Protein AF-A0A1H8R488-F1 (afdb_monomer)

Sequence (70 aa):
MAKEVKKITGDWTKSISEMKLNEVVEFPISAYDGIMSTIRYRVRRRFGIIIKREGELDYKKGVFRAKRIS

Solvent-accessible surface area (backbone atoms only — not comparable to full-atom values): 4072 Å² total; per-residue (Å²): 132,85,77,83,60,52,74,48,89,63,63,60,65,61,55,60,70,68,55,50,80,73,38,56,34,31,32,46,47,92,45,42,68,55,42,73,45,63,39,44,53,49,39,31,73,75,70,62,34,38,71,43,78,46,84,70,76,37,72,90,79,42,29,32,35,37,28,28,79,72

Mean predicted aligned error: 4.11 Å

Foldseek 3Di:
DDDPAAEDEDPLLVVQLPADAFHKHKYALVCVVVCVPVSQVVSCVPRVWHKDWDDDQPPVVRITMITIHD

Structure (mmCIF, N/CA/C/O backbone):
data_AF-A0A1H8R488-F1
#
_entry.id   AF-A0A1H8R488-F1
#
loop_
_atom_site.group_PDB
_atom_site.id
_atom_site.type_symbol
_atom_site.label_atom_id
_atom_site.label_alt_id
_atom_site.label_comp_id
_atom_site.label_asym_id
_atom_site.label_entity_id
_atom_site.label_seq_id
_atom_site.pdbx_PDB_ins_code
_atom_site.Cartn_x
_atom_site.Cartn_y
_atom_site.Cartn_z
_atom_site.occupancy
_atom_site.B_iso_or_equiv
_atom_site.auth_seq_id
_atom_site.auth_comp_id
_atom_site.auth_asym_id
_atom_site.auth_atom_id
_atom_site.pdbx_PDB_model_num
ATOM 1 N N . MET A 1 1 ? -9.262 17.571 -14.929 1.00 36.50 1 MET A N 1
ATOM 2 C CA . MET A 1 1 ? -8.313 17.956 -13.861 1.00 36.50 1 MET A CA 1
ATOM 3 C C . MET A 1 1 ? -7.574 16.701 -13.428 1.00 36.50 1 MET A C 1
ATOM 5 O O . MET A 1 1 ? -8.208 15.801 -12.889 1.00 36.50 1 MET A O 1
ATOM 9 N N . ALA A 1 2 ? -6.292 16.566 -13.769 1.00 45.44 2 ALA A N 1
ATOM 10 C CA . ALA A 1 2 ? -5.509 15.403 -13.359 1.00 45.44 2 ALA A CA 1
ATOM 11 C C . ALA A 1 2 ? -5.330 15.465 -11.836 1.00 45.44 2 ALA A C 1
ATOM 13 O O . ALA A 1 2 ? -4.707 16.395 -11.334 1.00 45.44 2 ALA A O 1
ATOM 14 N N . LYS A 1 3 ? -5.929 14.525 -11.093 1.00 57.16 3 LYS A N 1
ATOM 15 C CA . LYS A 1 3 ? -5.616 14.355 -9.670 1.00 57.16 3 LYS A CA 1
ATOM 16 C C . LYS A 1 3 ? -4.134 14.004 -9.586 1.00 57.16 3 LYS A C 1
ATOM 18 O O . LYS A 1 3 ? -3.744 12.946 -10.075 1.00 57.16 3 LYS A O 1
ATOM 23 N N . GLU A 1 4 ? -3.324 14.890 -9.016 1.00 65.75 4 GLU A N 1
ATOM 24 C CA . GLU A 1 4 ? -1.934 14.581 -8.695 1.00 65.75 4 GLU A CA 1
ATOM 25 C C . GLU A 1 4 ? -1.922 13.390 -7.737 1.00 65.75 4 GLU A C 1
ATOM 27 O O . GLU A 1 4 ? -2.458 13.446 -6.629 1.00 65.75 4 GLU A O 1
ATOM 32 N N . VAL A 1 5 ? -1.377 12.270 -8.204 1.00 77.69 5 VAL A N 1
ATOM 33 C CA . VAL A 1 5 ? -1.260 11.058 -7.400 1.00 77.69 5 VAL A CA 1
ATOM 34 C C . VAL A 1 5 ? 0.027 11.177 -6.596 1.00 77.69 5 VAL A C 1
ATOM 36 O O . VAL A 1 5 ? 1.114 11.274 -7.164 1.00 77.69 5 VAL A O 1
ATOM 39 N N . LYS A 1 6 ? -0.086 11.203 -5.266 1.00 84.19 6 LYS A N 1
ATOM 40 C CA . LYS A 1 6 ? 1.068 11.363 -4.376 1.00 84.19 6 L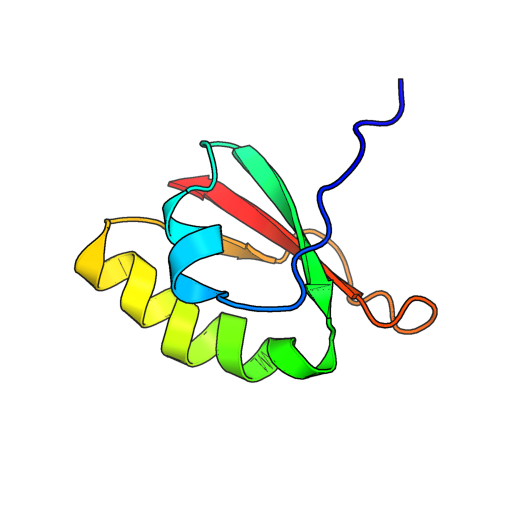YS A CA 1
ATOM 41 C C . LYS A 1 6 ? 1.999 10.156 -4.507 1.00 84.19 6 LYS A C 1
ATOM 43 O O . LYS A 1 6 ? 1.574 9.024 -4.276 1.00 84.19 6 LYS A O 1
ATOM 48 N N . LYS A 1 7 ? 3.271 10.399 -4.836 1.00 87.12 7 LYS A N 1
ATOM 49 C CA . LYS A 1 7 ? 4.316 9.368 -4.878 1.00 87.12 7 LYS A CA 1
ATOM 50 C C . LYS A 1 7 ? 4.977 9.224 -3.505 1.00 87.12 7 LYS A C 1
ATOM 52 O O . LYS A 1 7 ? 5.463 10.203 -2.946 1.00 87.12 7 LYS A O 1
ATOM 57 N N . ILE A 1 8 ? 5.003 8.008 -2.969 1.00 86.38 8 ILE A N 1
ATOM 58 C CA . ILE A 1 8 ? 5.582 7.663 -1.667 1.00 86.38 8 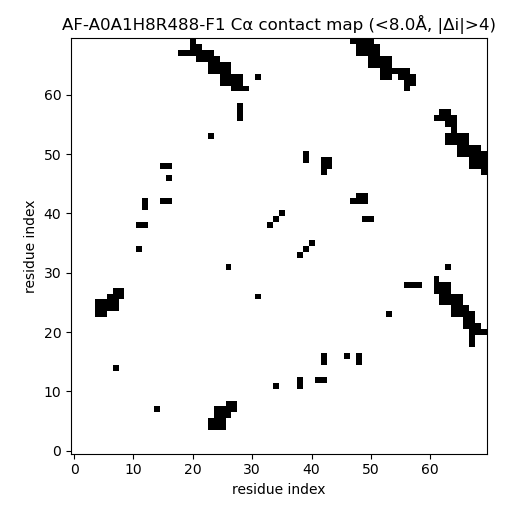ILE A CA 1
ATOM 59 C C . ILE A 1 8 ? 6.764 6.724 -1.896 1.00 86.38 8 ILE A C 1
ATOM 61 O O . ILE A 1 8 ? 6.607 5.631 -2.436 1.00 86.38 8 ILE A O 1
ATOM 65 N N . THR A 1 9 ? 7.953 7.131 -1.460 1.00 84.81 9 THR A N 1
ATOM 66 C CA . THR A 1 9 ? 9.202 6.381 -1.668 1.00 84.81 9 THR A CA 1
ATOM 67 C C . THR A 1 9 ? 9.775 5.768 -0.388 1.00 84.81 9 THR A C 1
ATOM 69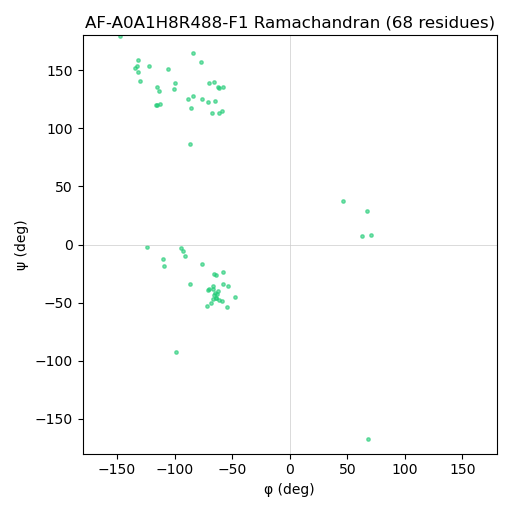 O O . THR A 1 9 ? 10.599 4.866 -0.488 1.00 84.81 9 THR A O 1
ATOM 72 N N . GLY A 1 10 ? 9.288 6.154 0.796 1.00 85.81 10 GLY A N 1
ATOM 73 C CA . GLY A 1 10 ? 9.750 5.660 2.101 1.00 85.81 10 GLY A CA 1
ATOM 74 C C . GLY A 1 10 ? 8.631 5.610 3.144 1.00 85.81 10 GLY A C 1
ATOM 75 O O . GLY A 1 10 ? 7.486 5.928 2.830 1.00 85.81 10 GLY A O 1
ATOM 76 N N . ASP A 1 11 ? 8.954 5.161 4.361 1.00 89.56 11 ASP A N 1
ATOM 77 C CA . ASP A 1 11 ? 8.036 5.077 5.513 1.00 89.56 11 ASP A CA 1
ATOM 78 C C . ASP A 1 11 ? 6.661 4.459 5.211 1.00 89.56 11 ASP A C 1
ATOM 80 O O . ASP A 1 11 ? 5.633 4.851 5.767 1.00 89.56 11 ASP A O 1
ATOM 84 N N . TRP A 1 12 ? 6.636 3.435 4.351 1.00 91.06 12 TRP A N 1
ATOM 85 C CA . TRP A 1 12 ? 5.409 2.930 3.726 1.00 91.06 12 TRP A CA 1
ATOM 86 C C . TRP A 1 12 ? 4.307 2.563 4.727 1.00 91.06 12 TRP A C 1
ATOM 88 O O . TRP A 1 12 ? 3.135 2.805 4.463 1.00 91.06 12 TRP A O 1
ATOM 98 N N . THR A 1 13 ? 4.654 2.027 5.905 1.00 89.62 13 THR A N 1
ATOM 99 C CA . THR A 1 13 ? 3.650 1.717 6.942 1.00 89.62 13 THR A CA 1
ATOM 100 C C . THR A 1 13 ? 2.955 2.979 7.453 1.00 89.62 13 THR A C 1
ATOM 102 O O . THR A 1 13 ? 1.729 2.991 7.552 1.00 89.62 13 THR A O 1
ATOM 105 N N . LYS A 1 14 ? 3.722 4.035 7.757 1.00 91.94 14 LYS A N 1
ATOM 106 C CA . LYS A 1 14 ? 3.183 5.309 8.239 1.00 91.94 14 LYS A CA 1
ATOM 107 C C . LYS A 1 14 ? 2.373 5.983 7.136 1.00 91.94 14 LYS A C 1
ATOM 109 O O . LYS A 1 14 ? 1.221 6.337 7.360 1.00 91.94 14 LYS A O 1
ATOM 114 N N . SER A 1 15 ? 2.913 6.050 5.921 1.00 91.81 15 SER A N 1
ATOM 115 C CA . SER A 1 15 ? 2.205 6.681 4.807 1.00 91.81 15 SER A CA 1
ATOM 116 C C . SER A 1 15 ? 0.894 5.973 4.461 1.00 91.81 15 SER A C 1
ATOM 118 O O . SER A 1 15 ? -0.101 6.646 4.224 1.00 91.81 15 SER A O 1
ATOM 120 N N . ILE A 1 16 ? 0.851 4.632 4.487 1.00 92.19 16 ILE A N 1
ATOM 121 C CA . ILE A 1 16 ? -0.402 3.886 4.277 1.00 92.19 16 ILE A CA 1
ATOM 122 C C . ILE A 1 16 ? -1.384 4.126 5.430 1.00 92.19 16 ILE A C 1
ATOM 124 O O . ILE A 1 16 ? -2.586 4.215 5.190 1.00 92.19 16 ILE A O 1
ATOM 128 N N . SER A 1 17 ? -0.896 4.256 6.670 1.00 90.50 17 SER A N 1
ATOM 129 C CA . SER A 1 17 ? -1.767 4.527 7.820 1.00 90.50 17 SER A CA 1
ATOM 130 C C . SER A 1 17 ? -2.455 5.897 7.767 1.00 90.50 17 SER A C 1
ATOM 132 O O . SER A 1 17 ? -3.543 6.061 8.310 1.00 90.50 17 SER A O 1
ATOM 134 N N . GLU A 1 18 ? -1.850 6.854 7.063 1.00 92.31 18 GLU A N 1
ATOM 135 C CA . GLU A 1 18 ? -2.360 8.218 6.889 1.00 92.31 18 GLU A CA 1
ATOM 136 C C . GLU A 1 18 ? -3.213 8.388 5.617 1.00 92.31 18 GLU A C 1
ATOM 138 O O . GLU A 1 18 ? -3.806 9.450 5.422 1.00 92.31 18 GLU A O 1
ATOM 143 N N . MET A 1 19 ? -3.312 7.363 4.757 1.00 92.56 19 MET A N 1
ATOM 144 C CA . MET A 1 19 ? -4.133 7.426 3.542 1.00 92.56 19 MET A CA 1
ATOM 145 C C . MET A 1 19 ? -5.603 7.651 3.887 1.00 92.56 19 MET A C 1
ATOM 147 O O . MET A 1 19 ? -6.165 6.946 4.724 1.00 92.56 19 MET A O 1
ATOM 151 N N . LYS A 1 20 ? -6.276 8.559 3.187 1.00 92.38 20 LYS A N 1
ATOM 152 C CA . LYS A 1 20 ? -7.724 8.768 3.281 1.00 92.38 20 LYS A CA 1
ATOM 153 C C . LYS A 1 20 ? -8.484 7.686 2.518 1.00 92.38 20 LYS A C 1
ATOM 155 O O . LYS A 1 20 ? -7.964 7.047 1.604 1.00 92.38 20 LYS A O 1
ATOM 160 N N . LEU A 1 21 ? -9.745 7.466 2.886 1.00 92.56 21 LEU A N 1
ATOM 161 C CA . LEU A 1 21 ? -10.613 6.537 2.163 1.00 92.56 21 LEU A CA 1
ATOM 162 C C . LEU A 1 21 ? -10.721 6.956 0.687 1.00 92.56 21 LEU A C 1
ATOM 164 O O . LEU A 1 21 ? -10.903 8.136 0.392 1.00 92.56 21 LEU A O 1
ATOM 168 N N . ASN A 1 22 ? -10.614 5.992 -0.232 1.00 91.38 22 ASN A N 1
ATOM 169 C CA . ASN A 1 22 ? -10.565 6.200 -1.683 1.00 91.38 22 ASN A CA 1
ATOM 170 C C . ASN A 1 22 ? -9.363 7.003 -2.209 1.00 91.38 22 ASN A C 1
ATOM 172 O O . ASN A 1 22 ? -9.324 7.294 -3.408 1.00 91.38 22 ASN A O 1
ATOM 176 N N . GLU A 1 23 ? -8.382 7.332 -1.366 1.00 92.81 23 GLU A N 1
ATOM 177 C CA . GLU A 1 23 ? -7.132 7.938 -1.816 1.00 92.81 23 GLU A CA 1
ATOM 178 C C . GLU A 1 23 ? -6.299 6.922 -2.593 1.00 92.81 23 GLU A C 1
ATOM 180 O O . GLU A 1 23 ? -6.206 5.749 -2.217 1.00 92.81 23 GLU A O 1
ATOM 185 N N . VAL A 1 24 ? -5.699 7.406 -3.678 1.00 92.94 24 VAL A N 1
ATOM 186 C CA . VAL A 1 24 ? -4.802 6.661 -4.554 1.00 92.94 24 VAL A CA 1
ATOM 187 C C . VAL A 1 24 ? -3.422 7.271 -4.413 1.00 92.94 24 VAL A C 1
ATOM 189 O O . VAL A 1 24 ? -3.271 8.489 -4.499 1.00 92.94 24 VAL A O 1
ATOM 192 N N . VAL A 1 25 ? -2.424 6.421 -4.216 1.00 92.88 25 VAL A N 1
ATOM 193 C CA . VAL A 1 25 ? -1.021 6.818 -4.099 1.00 92.88 25 VAL A CA 1
ATOM 194 C C . VAL A 1 25 ? -0.152 5.932 -4.985 1.00 92.88 25 VAL A C 1
ATOM 196 O O . VAL A 1 25 ? -0.507 4.786 -5.278 1.00 92.88 25 VAL A O 1
ATOM 199 N N . GLU A 1 26 ? 0.987 6.466 -5.411 1.00 94.50 26 GLU A N 1
ATOM 200 C CA . GLU A 1 26 ? 1.995 5.755 -6.193 1.00 94.50 26 GLU A CA 1
ATOM 201 C C . GLU A 1 26 ? 3.152 5.313 -5.300 1.00 94.50 26 GLU A C 1
ATOM 203 O O . GLU A 1 26 ? 3.696 6.093 -4.522 1.00 94.50 26 GLU A O 1
ATOM 208 N N . PHE A 1 27 ? 3.564 4.064 -5.456 1.00 93.69 27 PHE A N 1
ATOM 209 C CA . PHE A 1 27 ? 4.703 3.465 -4.771 1.00 93.69 27 PHE A CA 1
ATOM 210 C C . PHE A 1 27 ? 5.713 2.943 -5.796 1.00 93.69 27 PHE A C 1
ATOM 212 O O . PHE A 1 27 ? 5.321 2.602 -6.913 1.00 93.69 27 PHE A O 1
ATOM 219 N N . PRO A 1 28 ? 7.008 2.844 -5.457 1.00 94.00 28 PRO A N 1
ATOM 220 C CA . PRO A 1 28 ? 7.995 2.227 -6.334 1.00 94.00 28 PRO A CA 1
ATOM 221 C C . PRO A 1 28 ? 7.723 0.725 -6.505 1.00 94.00 28 PRO A C 1
ATOM 223 O O . PRO A 1 28 ? 7.408 0.031 -5.539 1.00 94.00 28 PRO A O 1
ATOM 226 N N . ILE A 1 29 ? 7.893 0.203 -7.725 1.00 93.25 29 ILE A N 1
ATOM 227 C CA . ILE A 1 29 ? 7.728 -1.233 -8.027 1.00 93.25 29 ILE A CA 1
ATOM 228 C C . ILE A 1 29 ? 8.664 -2.102 -7.184 1.00 93.25 29 ILE A C 1
ATOM 230 O O . ILE A 1 29 ? 8.259 -3.176 -6.755 1.00 93.25 29 ILE A O 1
ATOM 234 N N . SER A 1 30 ? 9.871 -1.626 -6.870 1.00 91.69 30 SER A N 1
ATOM 235 C CA . SER A 1 30 ? 10.818 -2.349 -6.006 1.00 91.69 30 SER A CA 1
ATOM 236 C C . SER A 1 30 ? 10.263 -2.659 -4.611 1.00 91.69 30 SER A C 1
ATOM 238 O O . SER A 1 30 ? 10.711 -3.598 -3.963 1.00 91.69 30 SER A O 1
ATOM 240 N N . ALA A 1 31 ? 9.272 -1.894 -4.150 1.00 90.81 31 ALA A N 1
ATOM 241 C CA . ALA A 1 31 ? 8.611 -2.087 -2.866 1.00 90.81 31 ALA A CA 1
ATOM 242 C C . ALA A 1 31 ? 7.337 -2.937 -2.958 1.00 90.81 31 ALA A C 1
ATOM 244 O O . ALA A 1 31 ? 6.702 -3.183 -1.931 1.00 90.81 31 ALA A O 1
ATOM 245 N N . TYR A 1 32 ? 6.931 -3.354 -4.161 1.00 92.81 32 TYR A N 1
ATOM 246 C CA . TYR A 1 32 ? 5.638 -3.985 -4.414 1.00 92.81 32 TYR A CA 1
ATOM 247 C C . TYR A 1 32 ? 5.396 -5.200 -3.519 1.00 92.81 32 TYR A C 1
ATOM 249 O O . TYR A 1 32 ? 4.405 -5.224 -2.785 1.00 92.81 32 TYR A O 1
ATOM 257 N N . ASP A 1 33 ? 6.322 -6.159 -3.517 1.00 92.56 33 ASP A N 1
ATOM 258 C CA . ASP A 1 33 ? 6.168 -7.396 -2.754 1.00 92.56 33 ASP A CA 1
ATOM 259 C C . ASP A 1 33 ? 6.110 -7.121 -1.251 1.00 92.56 33 ASP A C 1
ATOM 261 O O . ASP A 1 33 ? 5.239 -7.647 -0.556 1.00 92.56 33 ASP A O 1
ATOM 265 N N . GLY A 1 34 ? 6.961 -6.227 -0.739 1.00 93.25 34 GLY A N 1
ATOM 266 C CA . GLY A 1 34 ? 6.965 -5.839 0.674 1.00 93.25 34 GLY A CA 1
ATOM 267 C C . GLY A 1 34 ? 5.687 -5.110 1.100 1.00 93.25 34 GLY A C 1
ATOM 268 O O . GLY A 1 34 ? 5.126 -5.394 2.167 1.00 93.25 34 GLY A O 1
ATOM 269 N N . ILE A 1 35 ? 5.193 -4.202 0.251 1.00 93.25 35 ILE A N 1
ATOM 270 C CA . ILE A 1 35 ? 3.970 -3.438 0.502 1.00 93.25 35 ILE A CA 1
ATOM 271 C C . ILE A 1 35 ? 2.746 -4.351 0.450 1.00 93.25 35 ILE A C 1
ATOM 273 O O . ILE A 1 35 ? 1.948 -4.338 1.385 1.00 93.25 35 ILE A O 1
ATOM 277 N N . MET A 1 36 ? 2.600 -5.163 -0.600 1.00 93.00 36 MET A N 1
ATOM 278 C CA . MET A 1 36 ? 1.414 -5.997 -0.824 1.00 93.00 36 MET A CA 1
ATOM 279 C C . MET A 1 36 ? 1.344 -7.241 0.065 1.00 93.00 36 MET A C 1
ATOM 281 O O . MET A 1 36 ? 0.250 -7.789 0.226 1.00 93.00 36 MET A O 1
ATOM 285 N N . SER A 1 37 ? 2.458 -7.646 0.682 1.00 92.50 37 SER A N 1
ATOM 286 C CA . SER A 1 37 ? 2.503 -8.724 1.675 1.00 92.50 37 SER A CA 1
ATOM 287 C C . SER A 1 37 ? 2.509 -8.179 3.114 1.00 92.50 37 SER A C 1
ATOM 289 O O . SER A 1 37 ? 1.460 -7.928 3.716 1.00 92.50 37 SER A O 1
ATOM 291 N N . THR A 1 38 ? 3.700 -7.978 3.672 1.00 93.50 38 THR A N 1
ATOM 292 C CA . THR A 1 38 ? 3.960 -7.751 5.093 1.00 93.50 38 THR A CA 1
ATOM 293 C C . THR A 1 38 ? 3.330 -6.459 5.580 1.00 93.50 38 THR A C 1
ATOM 295 O O . THR A 1 38 ? 2.686 -6.436 6.632 1.00 93.50 38 THR A O 1
ATOM 298 N N . ILE A 1 39 ? 3.498 -5.373 4.824 1.00 93.31 39 ILE A N 1
ATOM 299 C CA . ILE A 1 39 ? 3.021 -4.062 5.256 1.00 93.31 39 ILE A CA 1
ATOM 300 C C . ILE A 1 39 ? 1.510 -4.029 5.187 1.00 93.31 39 ILE A C 1
ATOM 302 O O . ILE A 1 39 ? 0.903 -3.785 6.221 1.00 93.31 39 ILE A O 1
ATOM 306 N N . ARG A 1 40 ? 0.895 -4.379 4.051 1.00 93.56 40 ARG A N 1
ATOM 307 C CA . ARG A 1 40 ? -0.566 -4.469 3.900 1.00 93.56 40 ARG A CA 1
ATOM 308 C C . ARG A 1 40 ? -1.217 -5.248 5.04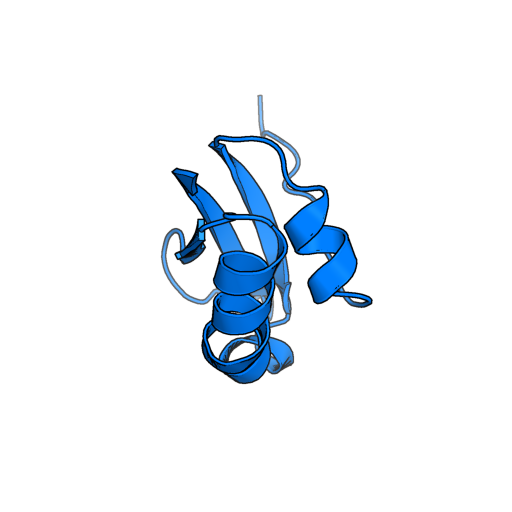0 1.00 93.56 40 ARG A C 1
ATOM 310 O O . ARG A 1 40 ? -2.205 -4.787 5.609 1.00 93.56 40 ARG A O 1
ATOM 317 N N . TYR A 1 41 ? -0.649 -6.393 5.414 1.00 93.81 41 TYR A N 1
ATOM 318 C CA . TYR A 1 41 ? -1.147 -7.172 6.544 1.00 93.81 41 TYR A CA 1
ATOM 319 C C . TYR A 1 41 ? -0.974 -6.452 7.893 1.00 93.81 41 TYR A C 1
ATOM 321 O O . TYR A 1 41 ? -1.897 -6.428 8.711 1.00 93.81 41 TYR A O 1
ATOM 329 N N . ARG A 1 42 ? 0.184 -5.824 8.126 1.00 93.44 42 ARG A N 1
ATOM 330 C CA . ARG A 1 42 ? 0.467 -5.040 9.336 1.00 93.44 42 ARG A CA 1
ATOM 331 C C . ARG A 1 42 ? -0.487 -3.854 9.489 1.00 93.44 42 ARG A C 1
ATOM 333 O O . ARG A 1 42 ? -1.037 -3.689 10.576 1.00 93.44 42 ARG A O 1
ATOM 340 N N . VAL A 1 43 ? -0.703 -3.058 8.436 1.00 93.81 43 VAL A N 1
ATOM 341 C CA . VAL A 1 43 ? -1.608 -1.892 8.491 1.00 93.81 43 VAL A CA 1
ATOM 342 C C . VAL A 1 43 ? -3.058 -2.326 8.683 1.00 93.81 43 VAL A C 1
ATOM 344 O O . VAL A 1 43 ? -3.758 -1.730 9.498 1.00 93.81 43 VAL A O 1
ATOM 347 N N . ARG A 1 44 ? -3.474 -3.429 8.045 1.00 94.31 44 ARG A N 1
ATOM 348 C CA . ARG A 1 44 ? -4.794 -4.029 8.271 1.00 94.31 44 ARG A CA 1
ATOM 349 C C . ARG A 1 44 ? -5.001 -4.422 9.731 1.00 94.31 44 ARG A C 1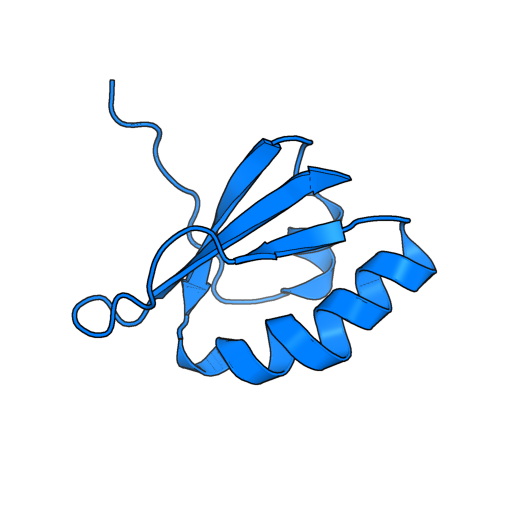
ATOM 351 O O . ARG A 1 44 ? -6.029 -4.079 10.299 1.00 94.31 44 ARG A O 1
ATOM 358 N N . ARG A 1 45 ? -4.041 -5.121 10.348 1.00 94.69 45 ARG A N 1
ATOM 359 C CA . ARG A 1 45 ? -4.170 -5.558 11.750 1.00 94.69 45 ARG A CA 1
ATOM 360 C C . ARG A 1 45 ? -4.097 -4.415 12.761 1.00 94.69 45 ARG A C 1
ATOM 362 O O . ARG A 1 45 ? -4.798 -4.474 13.759 1.00 94.69 45 ARG A O 1
ATOM 369 N N . ARG A 1 46 ? -3.233 -3.419 12.542 1.00 94.19 46 ARG A N 1
ATOM 370 C CA . ARG A 1 46 ? -2.998 -2.343 13.523 1.00 94.19 46 ARG A CA 1
ATOM 371 C C . ARG A 1 46 ? -3.971 -1.174 13.408 1.00 94.19 46 ARG A C 1
ATOM 373 O O . ARG A 1 46 ? -4.291 -0.576 14.424 1.00 94.19 46 ARG A O 1
ATOM 380 N N . PHE A 1 47 ? -4.409 -0.844 12.195 1.00 93.00 47 PHE A N 1
ATOM 381 C CA . PHE A 1 47 ? -5.187 0.370 11.927 1.00 93.00 47 PHE A CA 1
ATOM 382 C C . PHE A 1 47 ? -6.533 0.087 11.246 1.00 93.00 47 PHE A C 1
ATOM 384 O O . PHE A 1 47 ? -7.269 1.021 10.953 1.00 93.00 47 PHE A O 1
ATOM 391 N N . GLY A 1 48 ? -6.849 -1.178 10.936 1.00 92.50 48 GLY A N 1
ATOM 392 C CA . GLY A 1 48 ? -8.056 -1.537 10.183 1.00 92.50 48 GLY A CA 1
ATOM 393 C C . GLY A 1 48 ? -8.009 -1.139 8.703 1.00 92.50 48 GLY A C 1
ATOM 394 O O . GLY A 1 48 ? -9.006 -1.273 8.003 1.00 92.50 48 GLY A O 1
ATOM 395 N N . ILE A 1 49 ? -6.855 -0.673 8.212 1.00 93.88 49 ILE A N 1
ATOM 396 C CA . ILE A 1 49 ? -6.724 -0.099 6.872 1.00 93.88 49 ILE A CA 1
ATOM 397 C C . ILE A 1 49 ? -6.513 -1.195 5.838 1.00 93.88 49 ILE A C 1
ATOM 399 O O . ILE A 1 49 ? -5.599 -2.018 5.949 1.00 93.88 49 ILE A O 1
ATOM 403 N N . ILE A 1 50 ? -7.326 -1.176 4.787 1.00 93.38 50 ILE A N 1
ATOM 404 C CA . ILE A 1 50 ? -7.219 -2.112 3.676 1.00 93.38 50 ILE A CA 1
ATOM 405 C C . ILE A 1 50 ? -6.872 -1.335 2.417 1.00 93.38 50 ILE A C 1
ATOM 407 O O . ILE A 1 50 ? -7.637 -0.497 1.945 1.00 93.38 50 ILE A O 1
ATOM 411 N N . ILE A 1 51 ? -5.729 -1.676 1.829 1.00 94.25 51 ILE A N 1
ATOM 412 C CA . ILE A 1 51 ? -5.327 -1.200 0.507 1.00 94.25 51 ILE A CA 1
ATOM 413 C C . ILE A 1 51 ? -5.464 -2.308 -0.539 1.00 94.25 51 ILE A C 1
ATOM 415 O O . ILE A 1 51 ? -5.340 -3.504 -0.232 1.00 94.25 51 ILE A O 1
ATOM 419 N N . LYS A 1 52 ? -5.714 -1.911 -1.786 1.00 94.38 52 LYS A N 1
ATOM 420 C CA . LYS A 1 52 ? -5.665 -2.770 -2.976 1.00 94.38 52 LYS A CA 1
ATOM 421 C C . LYS A 1 52 ? -4.863 -2.085 -4.075 1.00 94.38 52 LYS A C 1
ATOM 423 O O . LYS A 1 52 ? -4.871 -0.862 -4.171 1.00 94.38 52 LYS A O 1
ATOM 428 N N . ARG A 1 53 ? -4.188 -2.881 -4.907 1.00 94.00 53 ARG A N 1
ATOM 429 C CA . ARG A 1 53 ? -3.568 -2.394 -6.143 1.00 94.00 53 ARG A CA 1
ATOM 430 C C . ARG A 1 53 ? -4.655 -1.854 -7.073 1.00 94.00 53 ARG A C 1
ATOM 432 O O . ARG A 1 53 ? -5.692 -2.498 -7.230 1.00 94.00 53 ARG A O 1
ATOM 439 N N . GLU A 1 54 ? -4.405 -0.699 -7.671 1.00 93.12 54 GLU A N 1
ATOM 440 C CA . GLU A 1 54 ? -5.279 -0.093 -8.672 1.00 93.12 54 GLU A CA 1
ATOM 441 C C . GLU A 1 54 ? -4.566 -0.092 -10.027 1.00 93.12 54 GLU A C 1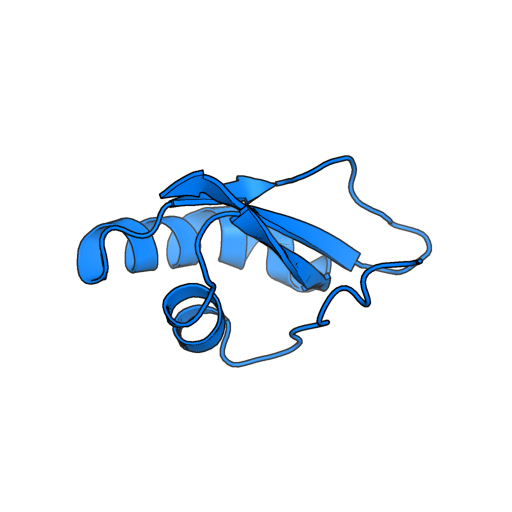
ATOM 443 O O . GLU A 1 54 ? -3.483 0.470 -10.159 1.00 93.12 54 GLU A O 1
ATOM 448 N N . GLY A 1 55 ? -5.163 -0.742 -11.026 1.00 89.62 55 GLY A N 1
ATOM 449 C CA . GLY A 1 55 ? -4.562 -0.876 -12.354 1.00 89.62 55 GLY A CA 1
ATOM 450 C C . GLY A 1 55 ? -3.309 -1.758 -12.389 1.00 89.62 55 GLY A C 1
ATOM 451 O O . GLY A 1 55 ? -3.023 -2.512 -11.455 1.00 89.62 55 GLY A O 1
ATOM 452 N N . GLU A 1 56 ? -2.583 -1.692 -13.505 1.00 89.88 56 GLU A N 1
ATOM 453 C CA . GLU A 1 56 ? -1.373 -2.475 -13.780 1.00 89.88 56 GLU A CA 1
ATOM 454 C C . GLU A 1 56 ? -0.093 -1.861 -13.197 1.00 89.88 56 GLU A C 1
ATOM 456 O O . GLU A 1 56 ? -0.067 -0.707 -12.769 1.00 89.88 56 GLU A O 1
ATOM 461 N N . LEU A 1 57 ? 0.967 -2.671 -13.134 1.00 91.12 57 LEU A N 1
ATOM 462 C CA . LEU A 1 57 ? 2.304 -2.207 -12.772 1.00 91.12 57 LEU A CA 1
ATOM 463 C C . LEU A 1 57 ? 2.856 -1.363 -13.928 1.00 91.12 57 LEU A C 1
ATOM 465 O O . LEU A 1 57 ? 2.970 -1.853 -15.050 1.00 91.12 57 LEU A O 1
ATOM 469 N N . ASP A 1 58 ? 3.217 -0.106 -13.667 1.00 91.12 58 ASP A N 1
ATOM 470 C CA . ASP A 1 58 ? 3.836 0.754 -14.676 1.00 91.12 58 ASP A CA 1
ATOM 471 C C . ASP A 1 58 ? 5.352 0.534 -14.664 1.00 91.12 58 ASP A C 1
ATOM 473 O O . ASP A 1 58 ? 6.110 1.235 -13.987 1.00 91.12 58 ASP A O 1
ATOM 477 N N . TYR A 1 59 ? 5.797 -0.474 -15.417 1.00 89.62 59 TYR A N 1
ATOM 478 C CA . TYR A 1 59 ? 7.215 -0.814 -15.550 1.00 89.62 59 TYR A CA 1
ATOM 479 C C . TYR A 1 59 ? 8.039 0.291 -16.219 1.00 89.62 59 TYR A C 1
ATOM 481 O O . TYR A 1 59 ? 9.228 0.403 -15.936 1.00 89.62 59 TYR A O 1
ATOM 489 N N . LYS A 1 60 ? 7.427 1.138 -17.063 1.00 89.62 60 LYS A N 1
ATOM 490 C CA . LYS A 1 60 ? 8.132 2.261 -17.703 1.00 89.62 60 LYS A CA 1
ATOM 491 C C . LYS A 1 60 ? 8.467 3.348 -16.689 1.00 89.62 60 LYS A C 1
ATOM 493 O O . LYS A 1 60 ? 9.546 3.927 -16.746 1.00 89.62 60 LYS A O 1
ATOM 498 N N . LYS A 1 61 ? 7.550 3.623 -15.759 1.00 87.62 61 LYS A N 1
ATOM 499 C CA . LYS A 1 61 ? 7.750 4.613 -14.689 1.00 87.62 61 LYS A CA 1
ATOM 500 C C . LYS A 1 61 ? 8.340 4.025 -13.407 1.00 87.62 61 LYS A C 1
ATOM 502 O O . LYS A 1 61 ? 8.697 4.784 -12.505 1.00 87.62 61 LYS A O 1
ATOM 507 N N . GLY A 1 62 ? 8.425 2.699 -13.300 1.00 91.56 62 GLY A N 1
ATOM 508 C CA . GLY A 1 62 ? 8.910 2.004 -12.109 1.00 91.56 62 GLY A CA 1
ATOM 509 C C . GLY A 1 62 ? 7.987 2.169 -10.899 1.00 91.56 62 GLY A C 1
ATOM 510 O O . GLY A 1 62 ? 8.470 2.165 -9.764 1.00 91.56 62 GLY A O 1
ATOM 511 N N . VAL A 1 63 ? 6.680 2.361 -11.113 1.00 93.69 63 VAL A N 1
ATOM 512 C CA . VAL A 1 63 ? 5.705 2.624 -10.041 1.00 93.69 63 VAL A CA 1
ATOM 513 C C . VAL A 1 63 ? 4.455 1.758 -10.152 1.00 93.69 63 VAL A C 1
ATOM 515 O O . VAL A 1 63 ? 4.109 1.243 -11.212 1.00 93.69 63 VAL A O 1
ATOM 518 N N . PHE A 1 64 ? 3.754 1.613 -9.035 1.00 94.12 64 PHE A N 1
ATOM 519 C CA . PHE A 1 64 ? 2.446 0.982 -8.965 1.00 94.12 64 PHE A CA 1
ATOM 520 C C . PHE A 1 64 ? 1.502 1.827 -8.125 1.00 94.12 64 PHE A C 1
ATOM 522 O O . PHE A 1 64 ? 1.930 2.530 -7.209 1.00 94.12 64 PHE A O 1
ATOM 529 N N . ARG A 1 65 ? 0.206 1.740 -8.418 1.00 94.31 65 ARG A N 1
ATOM 530 C CA . ARG A 1 65 ? -0.821 2.467 -7.673 1.00 94.31 65 ARG A CA 1
ATOM 531 C C . ARG A 1 65 ? -1.496 1.569 -6.659 1.00 94.31 65 ARG A C 1
ATOM 533 O O . ARG A 1 65 ? -1.809 0.409 -6.939 1.00 94.31 65 ARG A O 1
ATOM 540 N N . ALA A 1 66 ? -1.750 2.119 -5.483 1.00 93.81 66 ALA A N 1
ATOM 541 C CA . ALA A 1 66 ? -2.591 1.486 -4.486 1.00 93.81 66 ALA A CA 1
ATOM 542 C C . ALA A 1 66 ? -3.645 2.463 -3.984 1.00 93.81 66 ALA A C 1
ATOM 544 O O . ALA A 1 66 ? -3.376 3.644 -3.768 1.00 93.81 66 ALA A O 1
ATOM 545 N N . LYS A 1 67 ? -4.843 1.928 -3.772 1.00 94.88 67 LYS A N 1
ATOM 546 C CA . LYS A 1 67 ? -6.001 2.650 -3.272 1.00 94.88 67 LYS A CA 1
ATOM 547 C C . LYS A 1 67 ? -6.407 2.118 -1.910 1.00 94.88 67 LYS A C 1
ATOM 549 O O . LYS A 1 67 ? -6.490 0.898 -1.724 1.00 94.88 67 L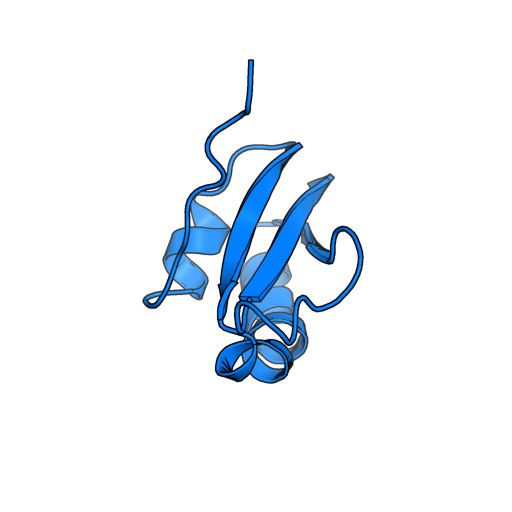YS A O 1
ATOM 554 N N . ARG A 1 68 ? -6.711 3.018 -0.974 1.00 93.56 68 ARG A N 1
ATOM 555 C CA . ARG A 1 68 ? -7.359 2.645 0.290 1.00 93.56 68 ARG A CA 1
ATOM 556 C C . ARG A 1 68 ? -8.842 2.377 0.050 1.00 93.56 68 ARG A C 1
ATOM 558 O O . ARG A 1 68 ? -9.559 3.236 -0.459 1.00 9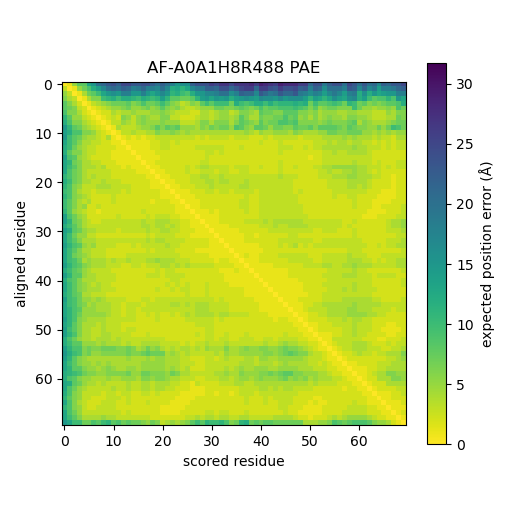3.56 68 ARG A O 1
ATOM 565 N N . ILE A 1 69 ? -9.292 1.191 0.445 1.00 94.06 69 ILE A N 1
ATOM 566 C CA . ILE A 1 69 ? -10.683 0.740 0.316 1.00 94.06 69 ILE A CA 1
ATOM 567 C C . ILE A 1 69 ? -11.420 0.646 1.658 1.00 94.06 69 ILE A C 1
ATOM 569 O O . ILE A 1 69 ? -12.644 0.621 1.653 1.00 94.06 69 ILE A O 1
ATOM 573 N N . SER A 1 70 ? -10.698 0.595 2.782 1.00 87.12 70 SER A N 1
ATOM 574 C CA . SER A 1 70 ? -11.239 0.630 4.148 1.00 87.12 70 SER A CA 1
ATOM 575 C C . SER A 1 70 ? -10.214 1.227 5.095 1.00 87.12 70 SER A C 1
ATOM 577 O O . SER A 1 70 ? -9.004 1.105 4.798 1.00 87.12 70 SER A O 1
#

Secondary structure (DSSP, 8-state):
----PEE--S-HHHHHHTPPTT-EEEEEGGGHHHIIIIIHHHHHHHH---EEEEEEEETTTTEEEEEE--

Radius of gyration: 1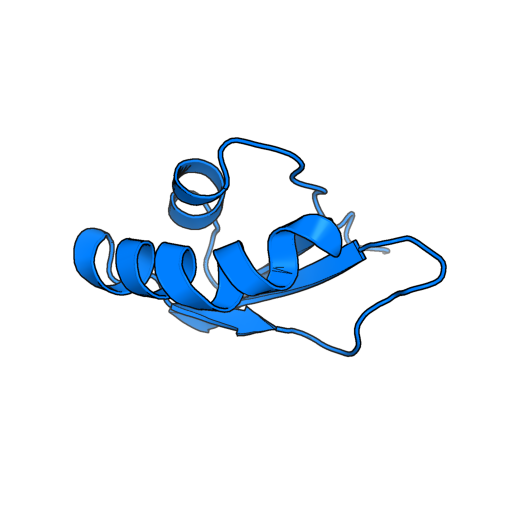1.26 Å; Cα contacts (8 Å, |Δi|>4): 107; chains: 1; bounding box: 22×27×31 Å

Nearest PDB structures (foldseek):
  7lda-assembly1_A  TM=6.451E-01  e=1.743E+00  Stenotrophomonas maltophilia K279a
  8tiw-assembly1_C  TM=5.400E-01  e=1.425E+00  Escherichia coli K-12
  8tiz-assembly1_C  TM=5.315E-01  e=1.333E+00  Escherichia coli K-12
  5tzs-assembly1_h  TM=5.734E-01  e=3.644E+00  Saccharomyces cerevisiae S288C
  8uce-assembly1_B-2  TM=4.874E-01  e=6.663E+00  Palaeococcus pacificus DY20341

pLDDT: mean 89.45, std 10.21, range [36.5, 94.88]